Protein AF-A0A7C4JKF0-F1 (afdb_monomer)

InterPro domains:
  IPR006120 Resolvase, HTH domain [PF02796] (108-139)
  IPR009057 Homedomain-like superfamily [SSF46689] (107-141)

Structure (mmCIF, N/CA/C/O backbone):
data_AF-A0A7C4JKF0-F1
#
_entry.id   AF-A0A7C4JKF0-F1
#
loop_
_atom_site.group_PDB
_atom_site.id
_atom_site.type_symbol
_atom_site.label_atom_id
_atom_site.label_alt_id
_atom_site.label_comp_id
_atom_site.label_asym_id
_atom_site.label_entity_id
_atom_site.label_seq_id
_atom_site.pdbx_PDB_ins_code
_atom_site.Cartn_x
_atom_site.Cartn_y
_atom_site.Cartn_z
_atom_site.occupancy
_atom_site.B_iso_or_equiv
_atom_site.auth_seq_id
_atom_site.auth_comp_id
_atom_site.auth_asym_id
_atom_site.auth_atom_id
_atom_site.pdbx_PDB_model_num
ATOM 1 N N . MET A 1 1 ? -42.256 -11.149 13.444 1.00 56.50 1 MET A N 1
ATOM 2 C CA . MET A 1 1 ? -40.959 -10.494 13.744 1.00 56.50 1 MET A CA 1
ATOM 3 C C . MET A 1 1 ? -39.748 -11.372 13.414 1.00 56.50 1 MET A C 1
ATOM 5 O O . MET A 1 1 ? -38.751 -10.822 12.974 1.00 56.50 1 MET A O 1
ATOM 9 N N . SER A 1 2 ? -39.812 -12.704 13.550 1.00 64.62 2 SER A N 1
ATOM 10 C CA . SER A 1 2 ? -38.682 -13.615 13.268 1.00 64.62 2 SER A CA 1
ATOM 11 C C . SER A 1 2 ? -38.217 -13.649 11.803 1.00 64.62 2 SER A C 1
ATOM 13 O O . SER A 1 2 ? -37.029 -13.802 11.547 1.00 64.62 2 SER A O 1
ATOM 15 N N . SER A 1 3 ? -39.123 -13.461 10.843 1.00 61.03 3 SER A N 1
ATOM 16 C CA . SER A 1 3 ? -38.835 -13.537 9.404 1.00 61.03 3 SER A CA 1
ATOM 17 C C . SER A 1 3 ? -38.099 -12.320 8.829 1.00 61.03 3 SER A C 1
ATOM 19 O O . SER A 1 3 ? -37.393 -12.449 7.839 1.00 61.03 3 SER A O 1
ATOM 21 N N . VAL A 1 4 ? -38.219 -11.138 9.440 1.00 59.59 4 VAL A N 1
ATOM 22 C CA . VAL A 1 4 ? -37.500 -9.934 8.976 1.00 59.59 4 VAL A CA 1
ATOM 23 C C . VAL A 1 4 ? -36.039 -9.972 9.432 1.00 59.59 4 VAL A C 1
ATOM 25 O O . VAL A 1 4 ? -35.145 -9.634 8.664 1.00 59.59 4 VAL A O 1
ATOM 28 N N . LEU A 1 5 ? -35.793 -10.460 10.653 1.00 50.75 5 LEU A N 1
ATOM 29 C CA . LEU A 1 5 ? -34.453 -10.635 11.223 1.00 50.75 5 LEU A CA 1
ATOM 30 C C . LEU A 1 5 ? -33.626 -11.705 10.494 1.00 50.75 5 LEU A C 1
ATOM 32 O O . LEU A 1 5 ? -32.414 -11.559 10.363 1.00 50.75 5 LEU A O 1
ATOM 36 N N . SER A 1 6 ? -34.260 -12.768 9.993 1.00 48.34 6 SER A N 1
ATOM 37 C CA . SER A 1 6 ? -33.559 -13.791 9.209 1.00 48.34 6 SER A CA 1
ATOM 38 C C . SER A 1 6 ? -33.171 -13.288 7.816 1.00 48.34 6 SER A C 1
ATOM 40 O O . SER A 1 6 ? -32.068 -13.567 7.353 1.00 48.34 6 SER A O 1
ATOM 42 N N . ILE A 1 7 ? -34.029 -12.494 7.168 1.00 52.75 7 ILE A N 1
ATOM 43 C CA . ILE A 1 7 ? -33.744 -11.905 5.850 1.00 52.75 7 ILE A CA 1
ATOM 44 C C . ILE A 1 7 ? -32.604 -10.879 5.941 1.00 52.75 7 ILE A C 1
ATOM 46 O O . ILE A 1 7 ? -31.709 -10.883 5.095 1.00 52.75 7 ILE A O 1
ATOM 50 N N . THR A 1 8 ? -32.576 -10.039 6.981 1.00 43.12 8 THR A N 1
ATOM 51 C CA . THR A 1 8 ? -31.478 -9.078 7.175 1.00 43.12 8 THR A CA 1
ATOM 52 C C . THR A 1 8 ? -30.159 -9.758 7.535 1.00 43.12 8 THR A C 1
ATOM 54 O O . THR A 1 8 ? -29.118 -9.353 7.021 1.00 43.12 8 THR A O 1
ATOM 57 N N . ALA A 1 9 ? -30.181 -10.828 8.336 1.00 46.72 9 ALA A N 1
ATOM 58 C CA . ALA A 1 9 ? -28.980 -11.605 8.646 1.00 46.72 9 ALA A CA 1
ATOM 59 C C . ALA A 1 9 ? -28.355 -12.236 7.388 1.00 46.72 9 ALA A C 1
ATOM 61 O O . ALA A 1 9 ? -27.146 -12.141 7.185 1.00 46.72 9 ALA A O 1
ATOM 62 N N . ILE A 1 10 ? -29.179 -12.802 6.498 1.00 46.09 10 ILE A N 1
ATOM 63 C CA . ILE A 1 10 ? -28.716 -13.381 5.225 1.00 46.09 10 ILE A CA 1
ATOM 64 C C . ILE A 1 10 ? -28.144 -12.293 4.305 1.00 46.09 10 ILE A C 1
ATOM 66 O O . ILE A 1 10 ? -27.089 -12.487 3.700 1.00 46.09 10 ILE A O 1
ATOM 70 N N . ALA A 1 11 ? -28.791 -11.127 4.231 1.00 36.66 11 ALA A N 1
ATOM 71 C CA . ALA A 1 11 ? -28.305 -10.008 3.428 1.00 36.66 11 ALA A CA 1
ATOM 72 C C . ALA A 1 11 ? -26.931 -9.495 3.906 1.00 36.66 11 ALA A C 1
ATOM 74 O O . ALA A 1 11 ? -26.052 -9.230 3.083 1.00 36.66 11 ALA A O 1
ATOM 75 N N . ILE A 1 12 ? -26.709 -9.406 5.222 1.00 46.97 12 ILE A N 1
ATOM 76 C CA . ILE A 1 12 ? -25.420 -9.003 5.813 1.00 46.97 12 ILE A CA 1
ATOM 77 C C . ILE A 1 12 ? -24.335 -10.060 5.545 1.00 46.97 12 ILE A C 1
ATOM 79 O O . ILE A 1 12 ? -23.218 -9.705 5.167 1.00 46.97 12 ILE A O 1
ATOM 83 N N . SER A 1 13 ? -24.661 -11.353 5.653 1.00 46.88 13 SER A N 1
ATOM 84 C CA . SER A 1 13 ? -23.715 -12.448 5.386 1.00 46.88 13 SER A CA 1
ATOM 85 C C . SER A 1 13 ? -23.233 -12.525 3.935 1.00 46.88 13 SER A C 1
ATOM 87 O O . SER A 1 13 ? -22.135 -13.020 3.706 1.00 46.88 13 SER A O 1
ATOM 89 N N . ILE A 1 14 ? -24.009 -12.038 2.961 1.00 51.50 14 ILE A N 1
ATOM 90 C CA . ILE A 1 14 ? -23.622 -12.045 1.537 1.00 51.50 14 ILE A CA 1
ATOM 91 C C . ILE A 1 14 ? -22.951 -10.725 1.132 1.00 51.50 14 ILE A C 1
ATOM 93 O O . ILE A 1 14 ? -21.977 -10.725 0.379 1.00 51.50 14 ILE A O 1
ATOM 97 N N . SER A 1 15 ? -23.439 -9.590 1.638 1.00 49.06 15 SER A N 1
ATOM 98 C CA . SER A 1 15 ? -22.913 -8.266 1.278 1.00 49.06 15 SER A CA 1
ATOM 99 C C . SER A 1 15 ? -21.548 -7.971 1.901 1.00 49.06 15 SER A C 1
ATOM 101 O O . SER A 1 15 ? -20.697 -7.383 1.233 1.00 49.06 15 SER A O 1
ATOM 103 N N . ALA A 1 16 ? -21.299 -8.415 3.137 1.00 56.03 16 ALA A N 1
ATOM 104 C CA . ALA A 1 16 ? -20.041 -8.138 3.824 1.00 56.03 16 ALA A CA 1
ATOM 105 C C . ALA A 1 16 ? -18.818 -8.795 3.148 1.00 56.03 16 ALA A C 1
ATOM 107 O O . ALA A 1 16 ? -17.845 -8.079 2.924 1.00 56.03 16 ALA A O 1
ATOM 108 N N . PRO A 1 17 ? -18.836 -10.081 2.736 1.00 56.72 17 PRO A N 1
ATOM 109 C CA . PRO A 1 17 ? -17.707 -10.697 2.032 1.00 56.72 17 PRO A CA 1
ATOM 110 C C . PRO A 1 17 ? -17.434 -10.072 0.664 1.00 56.72 17 PRO A C 1
ATOM 112 O O . PRO A 1 17 ? -16.277 -9.914 0.284 1.00 56.72 17 PRO A O 1
ATOM 115 N N . VAL A 1 18 ? -18.484 -9.679 -0.064 1.00 57.16 18 VAL A N 1
ATOM 116 C CA . VAL A 1 18 ? -18.349 -9.024 -1.374 1.00 57.16 18 VAL A CA 1
ATOM 117 C C . VAL A 1 18 ? -17.750 -7.626 -1.214 1.00 57.16 18 VAL A C 1
ATOM 119 O O . VAL A 1 18 ? -16.822 -7.275 -1.939 1.00 57.16 18 VAL A O 1
ATOM 122 N N . ALA A 1 19 ? -18.202 -6.852 -0.224 1.00 55.09 19 ALA A N 1
ATOM 123 C CA . ALA A 1 19 ? -17.610 -5.559 0.107 1.00 55.09 19 ALA A CA 1
ATOM 124 C C . ALA A 1 19 ? -16.153 -5.700 0.580 1.00 55.09 19 ALA A C 1
ATOM 126 O O . ALA A 1 19 ? -15.299 -4.926 0.149 1.00 55.09 19 ALA A O 1
ATOM 127 N N . LEU A 1 20 ? -15.845 -6.720 1.394 1.00 53.19 20 LEU A N 1
ATOM 128 C CA . LEU A 1 20 ? -14.478 -7.022 1.828 1.00 53.19 20 LEU A CA 1
ATOM 129 C C . LEU A 1 20 ? -13.581 -7.393 0.642 1.00 53.19 20 LEU A C 1
ATOM 131 O O . LEU A 1 20 ? -12.447 -6.936 0.571 1.00 53.19 20 LEU A O 1
ATOM 135 N N . TYR A 1 21 ? -14.091 -8.186 -0.303 1.00 67.56 21 TYR A N 1
ATOM 136 C CA . TYR A 1 21 ? -13.372 -8.589 -1.510 1.00 67.56 21 TYR A CA 1
ATOM 137 C C . TYR A 1 21 ? -13.098 -7.398 -2.435 1.00 67.56 21 TYR A C 1
ATOM 139 O O . TYR A 1 21 ? -11.985 -7.257 -2.937 1.00 67.56 21 TYR A O 1
ATOM 147 N N . ILE A 1 22 ? -14.076 -6.507 -2.618 1.00 60.59 22 ILE A N 1
ATOM 148 C CA . ILE A 1 22 ? -13.911 -5.274 -3.398 1.00 60.59 22 ILE A CA 1
ATOM 149 C C . ILE A 1 22 ? -12.919 -4.328 -2.704 1.00 60.59 22 ILE A C 1
ATOM 151 O O . ILE A 1 22 ? -12.030 -3.802 -3.370 1.00 60.59 22 ILE A O 1
ATOM 155 N N . MET A 1 23 ? -13.004 -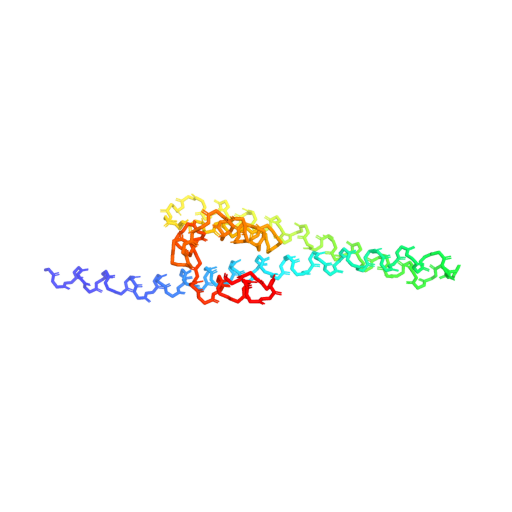4.155 -1.378 1.00 58.06 23 MET A N 1
ATOM 156 C CA . MET A 1 23 ? -12.025 -3.375 -0.605 1.00 58.06 23 MET A CA 1
ATOM 157 C C . MET A 1 23 ? -10.615 -3.954 -0.713 1.00 58.06 23 MET A C 1
ATOM 159 O O . MET A 1 23 ? -9.668 -3.212 -0.960 1.00 58.06 23 MET A O 1
ATOM 163 N N . TYR A 1 24 ? -10.478 -5.271 -0.565 1.00 62.88 24 TYR A N 1
ATOM 164 C CA . TYR A 1 24 ? -9.206 -5.977 -0.682 1.00 62.88 24 TYR A CA 1
ATOM 165 C C . TYR A 1 24 ? -8.604 -5.795 -2.080 1.00 62.88 24 TYR A C 1
ATOM 167 O O . TYR A 1 24 ? -7.451 -5.390 -2.212 1.00 62.88 24 TYR A O 1
ATOM 175 N N . LYS A 1 25 ? -9.415 -5.993 -3.128 1.00 60.00 25 LYS A N 1
ATOM 176 C CA . LYS A 1 25 ? -9.013 -5.779 -4.522 1.00 60.00 25 LYS A CA 1
ATOM 177 C C . LYS A 1 25 ? -8.610 -4.336 -4.790 1.00 60.00 25 LYS A C 1
ATOM 179 O O . LYS A 1 25 ? -7.596 -4.143 -5.447 1.00 60.00 25 LYS A O 1
ATOM 184 N N . ARG A 1 26 ? -9.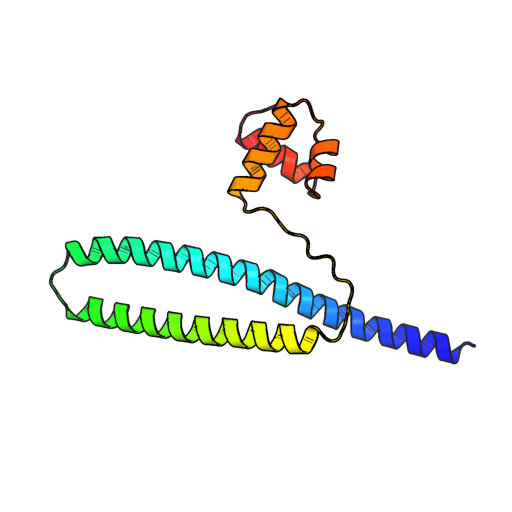354 -3.347 -4.283 1.00 55.41 26 ARG A N 1
ATOM 185 C CA . ARG A 1 26 ? -9.049 -1.915 -4.452 1.00 55.41 26 ARG A CA 1
ATOM 186 C C . ARG A 1 26 ? -7.750 -1.530 -3.731 1.00 55.41 26 ARG A C 1
ATOM 188 O O . ARG A 1 26 ? -6.928 -0.829 -4.308 1.00 55.41 26 ARG A O 1
ATOM 195 N N . PHE A 1 27 ? -7.525 -2.051 -2.522 1.00 56.94 27 PHE A N 1
ATOM 196 C CA . PHE A 1 27 ? -6.309 -1.810 -1.736 1.00 56.94 27 PHE A CA 1
ATOM 197 C C . PHE A 1 27 ? -5.055 -2.440 -2.360 1.00 56.94 27 PHE A C 1
ATOM 199 O O . PHE A 1 27 ? -4.012 -1.789 -2.454 1.00 56.94 27 PHE A O 1
ATOM 206 N N . GLU A 1 28 ? -5.145 -3.692 -2.819 1.00 62.94 28 GLU A N 1
ATOM 207 C CA . GLU A 1 28 ? -4.048 -4.322 -3.559 1.00 62.94 28 GLU A CA 1
ATOM 208 C C . GLU A 1 28 ? -3.795 -3.614 -4.888 1.00 62.94 28 GLU A C 1
ATOM 210 O O . GLU A 1 28 ? -2.636 -3.418 -5.243 1.00 62.94 28 GLU A O 1
ATOM 215 N N . TYR A 1 29 ? -4.843 -3.161 -5.586 1.00 61.97 29 TYR A N 1
ATOM 216 C CA . TYR A 1 29 ? -4.686 -2.444 -6.852 1.00 61.97 29 TYR A CA 1
ATOM 217 C C . TYR A 1 29 ? -3.865 -1.167 -6.700 1.00 61.97 29 TYR A C 1
ATOM 219 O O . TYR A 1 29 ? -2.925 -0.971 -7.461 1.00 61.97 29 TYR A O 1
ATOM 227 N N . SER A 1 30 ? -4.156 -0.325 -5.704 1.00 59.81 30 SER A N 1
ATOM 228 C CA . SER A 1 30 ? -3.385 0.905 -5.476 1.00 59.81 30 SER A CA 1
ATOM 229 C C . SER A 1 30 ? -1.924 0.617 -5.117 1.00 59.81 30 SER A C 1
ATOM 231 O O . SER A 1 30 ? -1.022 1.301 -5.597 1.00 59.81 30 SER A O 1
ATOM 233 N N . ARG A 1 31 ? -1.662 -0.428 -4.320 1.00 63.47 31 ARG A N 1
ATOM 234 C CA . ARG A 1 31 ? -0.290 -0.867 -4.009 1.00 63.47 31 ARG A CA 1
ATOM 235 C C . ARG A 1 31 ? 0.455 -1.362 -5.242 1.00 63.47 31 ARG A C 1
ATOM 237 O O . ARG A 1 31 ? 1.601 -0.974 -5.448 1.00 63.47 31 ARG A O 1
ATOM 244 N N . ILE A 1 32 ? -0.193 -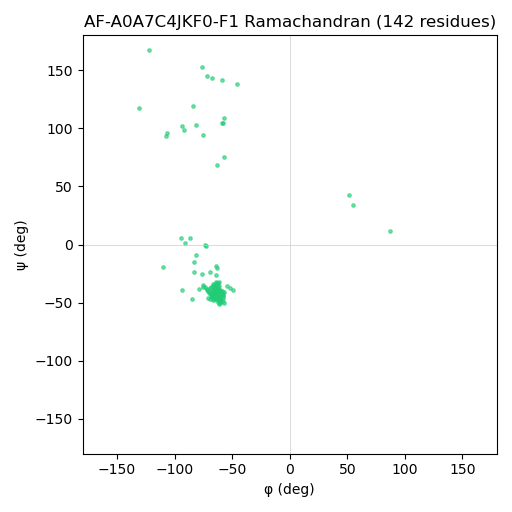2.198 -6.048 1.00 63.00 32 ILE A N 1
ATOM 245 C CA . ILE A 1 32 ? 0.377 -2.743 -7.280 1.00 63.00 32 ILE A CA 1
ATOM 246 C C . ILE A 1 32 ? 0.633 -1.609 -8.273 1.00 63.00 32 ILE A C 1
ATOM 248 O O . ILE A 1 32 ? 1.719 -1.549 -8.829 1.00 63.00 32 ILE A O 1
ATOM 252 N N . LEU A 1 33 ? -0.301 -0.670 -8.444 1.00 60.84 33 LEU A N 1
ATOM 253 C CA . LEU A 1 33 ? -0.130 0.479 -9.337 1.00 60.84 33 LEU A CA 1
ATOM 254 C C . LEU A 1 33 ? 1.034 1.376 -8.908 1.00 60.84 33 LEU A C 1
ATOM 256 O O . LEU A 1 33 ? 1.857 1.725 -9.746 1.00 60.84 33 LEU A O 1
ATOM 260 N N . ASN A 1 34 ? 1.160 1.695 -7.617 1.00 69.44 34 ASN A N 1
ATOM 261 C CA . ASN A 1 34 ? 2.281 2.500 -7.123 1.00 69.44 34 ASN A CA 1
ATOM 262 C C . ASN A 1 34 ? 3.626 1.777 -7.260 1.00 69.44 34 ASN A C 1
ATOM 264 O O . ASN A 1 34 ? 4.626 2.402 -7.609 1.00 69.44 34 ASN A O 1
ATOM 268 N N . TYR A 1 35 ? 3.658 0.465 -7.011 1.00 68.44 35 TYR A N 1
ATOM 269 C CA . TYR A 1 35 ? 4.853 -0.349 -7.229 1.00 68.44 35 TYR A CA 1
ATOM 270 C C . TYR A 1 35 ? 5.239 -0.390 -8.713 1.00 68.44 35 TYR A C 1
ATOM 272 O O . TYR A 1 35 ? 6.385 -0.115 -9.057 1.00 68.44 35 TYR A O 1
ATOM 280 N N . VAL A 1 36 ? 4.271 -0.656 -9.594 1.00 63.44 36 VAL A N 1
ATOM 281 C CA . VAL A 1 36 ? 4.470 -0.679 -11.048 1.00 63.44 36 VAL A CA 1
ATOM 282 C C . VAL A 1 36 ? 4.932 0.686 -11.553 1.00 63.44 36 VAL A C 1
ATOM 284 O O . VAL A 1 36 ? 5.870 0.739 -12.337 1.00 63.44 36 VAL A O 1
ATOM 287 N N . ARG A 1 37 ? 4.350 1.790 -11.072 1.00 69.81 37 ARG A N 1
ATOM 288 C CA . ARG A 1 37 ? 4.755 3.151 -11.454 1.00 69.81 37 ARG A CA 1
ATOM 289 C C . ARG A 1 37 ? 6.206 3.438 -11.058 1.00 69.81 37 ARG A C 1
ATOM 291 O O . ARG A 1 37 ? 6.985 3.840 -11.912 1.00 69.81 37 ARG A O 1
ATOM 298 N N . LYS A 1 38 ? 6.598 3.130 -9.813 1.00 73.81 38 LYS A N 1
ATOM 299 C CA . LYS A 1 38 ? 7.995 3.268 -9.355 1.00 73.81 38 LYS A CA 1
ATOM 300 C C . LYS A 1 38 ? 8.970 2.433 -10.187 1.00 73.81 38 LYS A C 1
ATOM 302 O O . LYS A 1 38 ? 10.070 2.895 -10.477 1.00 73.81 38 LYS A O 1
ATOM 307 N N . GLU A 1 39 ? 8.584 1.216 -10.561 1.00 69.00 39 GLU A N 1
ATOM 308 C CA . GLU A 1 39 ? 9.439 0.345 -11.370 1.00 69.00 39 GLU A CA 1
ATOM 309 C C . GLU A 1 39 ? 9.549 0.840 -12.821 1.00 69.00 39 GLU A C 1
ATOM 311 O O . GLU A 1 39 ? 10.638 0.841 -13.386 1.00 69.00 39 GLU A O 1
ATOM 316 N N . VAL A 1 40 ? 8.456 1.340 -13.408 1.00 66.56 40 VAL A N 1
ATOM 317 C CA . VAL A 1 40 ? 8.467 1.983 -14.734 1.00 66.56 40 VAL A CA 1
ATOM 318 C C . VAL A 1 40 ? 9.361 3.224 -14.733 1.00 66.56 40 VAL A C 1
ATOM 320 O O . VAL A 1 40 ? 10.163 3.391 -15.651 1.00 66.56 40 VAL A O 1
ATOM 323 N N . ASP A 1 41 ? 9.283 4.061 -13.697 1.00 74.44 41 ASP A N 1
ATOM 324 C CA . ASP A 1 41 ? 10.134 5.248 -13.570 1.00 74.44 41 ASP A CA 1
ATOM 325 C C . ASP A 1 41 ? 11.615 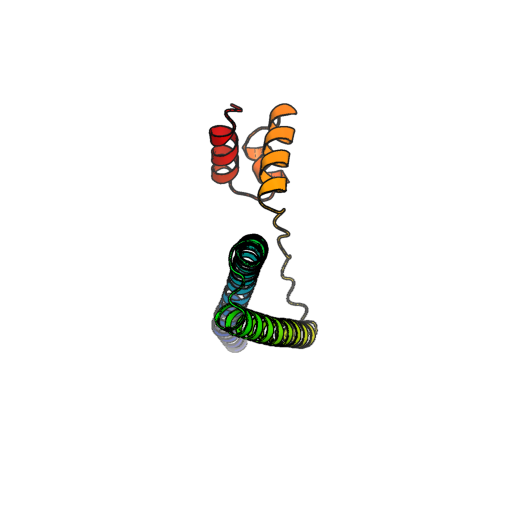4.875 -13.427 1.00 74.44 41 ASP A C 1
ATOM 327 O O . ASP A 1 41 ? 12.470 5.483 -14.073 1.00 74.44 41 ASP A O 1
ATOM 331 N N . ARG A 1 42 ? 11.933 3.827 -12.653 1.00 73.12 42 ARG A N 1
ATOM 332 C CA . ARG A 1 42 ? 13.302 3.299 -12.552 1.00 73.12 42 ARG A CA 1
ATOM 333 C C . ARG A 1 42 ? 13.813 2.817 -13.907 1.00 73.12 42 ARG A C 1
ATOM 335 O O . ARG A 1 42 ? 14.897 3.219 -14.325 1.00 73.12 42 ARG A O 1
ATOM 342 N N . LEU A 1 43 ? 13.021 2.006 -14.607 1.00 66.94 43 LEU A N 1
ATOM 343 C CA . LEU A 1 43 ? 13.379 1.499 -15.928 1.00 66.94 43 LEU A CA 1
ATOM 344 C C . LEU A 1 43 ? 13.589 2.646 -16.922 1.00 66.94 43 LEU A C 1
ATOM 346 O O . LEU A 1 43 ? 14.546 2.606 -17.684 1.00 66.94 43 LEU A O 1
ATOM 350 N N . ARG A 1 44 ? 12.767 3.703 -16.894 1.00 67.31 44 ARG A N 1
ATOM 351 C CA . ARG A 1 44 ? 12.965 4.893 -17.743 1.00 67.31 44 ARG A CA 1
ATOM 352 C C . ARG A 1 44 ? 14.330 5.549 -17.523 1.00 67.31 44 ARG A C 1
ATOM 354 O O . ARG A 1 44 ? 14.969 5.930 -18.502 1.00 67.31 44 ARG A O 1
ATOM 361 N N . VAL A 1 45 ? 14.783 5.665 -16.273 1.00 73.94 45 VAL A N 1
ATOM 362 C CA . VAL A 1 45 ? 16.110 6.220 -15.948 1.00 73.94 45 VAL A CA 1
ATOM 363 C C . VAL A 1 45 ? 17.222 5.299 -16.455 1.00 73.94 45 VAL A C 1
ATOM 365 O O . VAL A 1 45 ? 18.133 5.763 -17.139 1.00 73.94 45 VAL A O 1
ATOM 368 N N . GLU A 1 46 ? 17.114 3.992 -16.210 1.00 67.50 46 GLU A N 1
ATOM 369 C CA . GLU A 1 46 ? 18.093 3.007 -16.690 1.00 67.50 46 GLU A CA 1
ATOM 370 C C . GLU A 1 46 ? 18.172 2.966 -18.224 1.00 67.50 46 GLU A C 1
ATOM 372 O O . GLU A 1 46 ? 19.265 2.918 -18.791 1.00 67.50 46 GLU A O 1
ATOM 377 N N . PHE A 1 47 ? 17.031 3.058 -18.914 1.00 60.06 47 PHE A N 1
ATOM 378 C CA . PHE A 1 47 ? 16.966 3.111 -20.375 1.00 60.06 47 PHE A CA 1
ATOM 379 C C . PHE A 1 47 ? 17.539 4.407 -20.951 1.00 60.06 47 PHE A C 1
ATOM 381 O O . PHE A 1 47 ? 18.187 4.365 -21.999 1.00 60.06 47 PHE A O 1
ATOM 388 N N . ALA A 1 48 ? 17.349 5.546 -20.280 1.00 66.12 48 ALA A N 1
ATOM 389 C CA . ALA A 1 48 ? 17.936 6.818 -20.700 1.00 66.12 48 ALA A CA 1
ATOM 390 C C . ALA A 1 48 ? 19.474 6.792 -20.638 1.00 66.12 48 ALA A C 1
ATOM 392 O O . ALA A 1 48 ? 20.138 7.337 -21.525 1.00 66.12 48 ALA A O 1
ATOM 393 N N . ASP A 1 49 ? 20.041 6.116 -19.636 1.00 64.25 49 ASP A N 1
ATOM 394 C CA . ASP A 1 49 ? 21.488 5.911 -19.521 1.00 64.25 49 ASP A CA 1
ATOM 395 C C . ASP A 1 49 ? 22.009 4.850 -20.504 1.00 64.25 49 ASP A C 1
ATOM 397 O O . ASP A 1 49 ? 23.092 5.012 -21.075 1.00 64.25 49 ASP A O 1
ATOM 401 N N . PHE A 1 50 ? 21.225 3.803 -20.782 1.00 56.56 50 PHE A N 1
ATOM 402 C CA . PHE A 1 50 ? 21.564 2.786 -21.784 1.00 56.56 50 PHE A CA 1
ATOM 403 C C . PHE A 1 50 ? 21.599 3.346 -23.212 1.00 56.56 50 PHE A C 1
ATOM 405 O O . PHE A 1 50 ? 22.519 3.031 -23.970 1.00 56.56 50 PHE A O 1
ATOM 412 N N . GLY A 1 51 ? 20.653 4.224 -23.566 1.00 55.66 51 GLY A N 1
ATOM 413 C CA . GLY A 1 51 ? 20.576 4.862 -24.885 1.00 55.66 51 GLY A CA 1
ATOM 414 C C . GLY A 1 51 ? 21.763 5.775 -25.218 1.00 55.66 51 GLY A C 1
ATOM 415 O O . GLY A 1 51 ? 22.009 6.049 -26.386 1.00 55.66 51 GLY A O 1
ATOM 416 N N . LYS A 1 52 ? 22.544 6.211 -24.219 1.00 60.88 52 LYS A N 1
ATOM 417 C CA . LYS A 1 52 ? 23.801 6.950 -24.441 1.00 60.88 52 LYS A CA 1
ATOM 418 C C . LYS A 1 52 ? 25.003 6.047 -24.730 1.00 60.88 52 LYS A C 1
ATOM 420 O O . LYS A 1 52 ? 26.044 6.555 -25.139 1.00 60.88 52 LYS A O 1
ATOM 425 N N . LYS A 1 53 ? 24.902 4.742 -24.457 1.00 55.19 53 LYS A N 1
ATOM 426 C CA . LYS A 1 53 ? 26.047 3.817 -24.423 1.00 55.19 53 LYS A CA 1
ATOM 427 C C . LYS A 1 53 ? 26.072 2.815 -25.583 1.00 55.19 53 LYS A C 1
ATOM 429 O O . LYS A 1 53 ? 27.137 2.273 -25.864 1.00 55.19 53 LYS A O 1
ATOM 434 N N . TYR A 1 54 ? 24.943 2.585 -26.251 1.00 53.06 54 TYR A N 1
ATOM 435 C CA . TYR A 1 54 ? 24.821 1.641 -27.365 1.00 53.06 54 TYR A CA 1
ATOM 436 C C . TYR A 1 54 ? 24.116 2.293 -28.560 1.00 53.06 54 TYR A C 1
ATOM 438 O O . TYR A 1 54 ? 22.954 2.675 -28.468 1.00 53.06 54 TYR A O 1
ATOM 446 N N . ASP A 1 55 ? 24.840 2.391 -29.676 1.00 55.03 55 ASP A N 1
ATOM 447 C CA . ASP A 1 55 ? 24.408 2.998 -30.948 1.00 55.03 55 ASP A CA 1
ATOM 448 C C . ASP A 1 55 ? 23.669 1.995 -31.864 1.00 55.03 55 ASP A C 1
ATOM 450 O O . ASP A 1 55 ? 23.353 2.287 -33.015 1.00 55.03 55 ASP A O 1
ATOM 454 N N . ASP A 1 56 ? 23.409 0.775 -31.379 1.00 56.94 56 ASP A N 1
ATOM 455 C CA . ASP A 1 56 ? 22.769 -0.272 -32.176 1.00 56.94 56 ASP A CA 1
ATOM 456 C C . ASP A 1 56 ? 21.242 -0.235 -31.989 1.00 56.94 56 ASP A C 1
ATOM 458 O O . ASP A 1 56 ? 20.673 -0.678 -30.987 1.00 56.94 56 ASP A O 1
ATOM 462 N N . HIS A 1 57 ? 20.573 0.398 -32.952 1.00 58.59 57 HIS A N 1
ATOM 463 C CA . HIS A 1 57 ? 19.206 0.916 -32.841 1.00 58.59 57 HIS A CA 1
ATOM 464 C C . HIS A 1 57 ? 18.078 -0.134 -32.860 1.00 58.59 57 HIS A C 1
ATOM 466 O O . HIS A 1 57 ? 16.902 0.230 -32.758 1.00 58.59 57 HIS A O 1
ATOM 472 N N . THR A 1 58 ? 18.386 -1.426 -32.982 1.00 63.75 58 THR A N 1
ATOM 473 C CA . THR A 1 58 ? 17.355 -2.446 -33.246 1.00 63.75 58 THR A CA 1
ATOM 474 C C . THR A 1 58 ? 16.677 -2.948 -31.964 1.00 63.75 58 THR A C 1
ATOM 476 O O . THR A 1 58 ? 15.449 -2.948 -31.876 1.00 63.75 58 THR A O 1
ATOM 479 N N . GLU A 1 59 ? 17.445 -3.288 -30.924 1.00 61.88 59 GLU A N 1
ATOM 480 C CA . GLU A 1 59 ? 16.895 -3.817 -29.660 1.00 61.88 59 GLU A CA 1
ATOM 481 C C . GLU A 1 59 ? 16.241 -2.724 -28.796 1.00 61.88 59 GLU A C 1
ATOM 483 O O . GLU A 1 59 ? 15.182 -2.931 -28.196 1.00 61.88 59 GLU A O 1
ATOM 488 N N . LEU A 1 60 ? 16.818 -1.518 -28.801 1.00 63.75 60 LEU A N 1
ATOM 489 C CA . LEU A 1 60 ? 16.258 -0.335 -28.135 1.00 63.75 60 LEU A CA 1
ATOM 490 C C . LEU A 1 60 ? 14.899 0.065 -28.731 1.00 63.75 60 LEU A C 1
ATOM 492 O O . LEU A 1 60 ? 13.982 0.437 -27.996 1.00 63.75 60 LEU A O 1
ATOM 496 N N . GLY A 1 61 ? 14.735 -0.076 -30.050 1.00 69.56 61 GLY A N 1
ATOM 497 C CA . GLY A 1 61 ? 13.467 0.175 -30.732 1.00 69.56 61 GLY A CA 1
ATOM 498 C C . GLY A 1 61 ? 12.365 -0.812 -30.334 1.00 69.56 61 GLY A C 1
ATOM 499 O O . GLY A 1 61 ? 11.208 -0.420 -30.17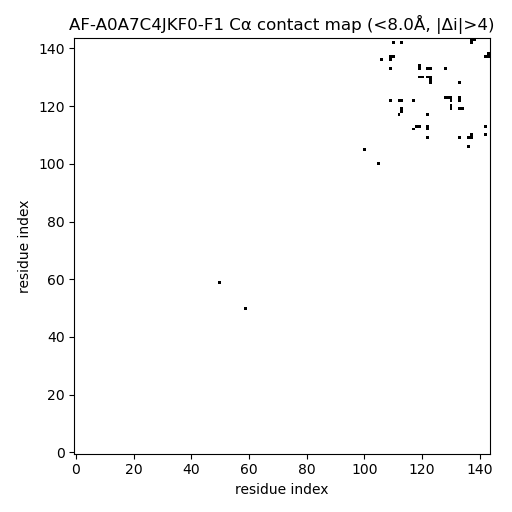4 1.00 69.56 61 GLY A O 1
ATOM 500 N N . GLU A 1 62 ? 12.700 -2.087 -30.127 1.00 73.69 62 GLU A N 1
ATOM 501 C CA . GLU A 1 62 ? 11.736 -3.087 -29.656 1.00 73.69 62 GLU A CA 1
ATOM 502 C C . GLU A 1 62 ? 11.331 -2.878 -28.195 1.00 73.69 62 GLU A C 1
ATOM 504 O O . GLU A 1 62 ? 10.151 -3.012 -27.857 1.00 73.69 62 GLU A O 1
ATOM 509 N N . LEU A 1 63 ? 12.279 -2.516 -27.328 1.00 70.31 63 LEU A N 1
ATOM 510 C CA . LEU A 1 63 ? 11.995 -2.211 -25.924 1.00 70.31 63 LEU A CA 1
ATOM 511 C C . LEU A 1 63 ? 11.141 -0.950 -25.787 1.00 70.31 63 LEU A C 1
ATOM 513 O O . LEU A 1 63 ? 10.153 -0.968 -25.056 1.00 70.31 63 LEU A O 1
ATOM 517 N N . SER A 1 64 ? 11.433 0.093 -26.566 1.00 74.31 64 SER A N 1
ATOM 518 C CA . SER A 1 64 ? 10.608 1.303 -26.622 1.00 74.31 64 SER A CA 1
ATOM 519 C C . SER A 1 64 ? 9.160 0.995 -27.031 1.00 74.31 64 SER A C 1
ATOM 521 O O . SER A 1 64 ? 8.222 1.443 -26.372 1.00 74.31 64 SER A O 1
ATOM 523 N N . LYS A 1 65 ? 8.952 0.137 -28.042 1.00 76.62 65 LYS A N 1
ATOM 524 C CA . LYS A 1 65 ? 7.606 -0.317 -28.444 1.00 76.62 65 LYS A CA 1
ATOM 525 C C . LYS A 1 65 ? 6.890 -1.099 -27.340 1.00 76.62 65 LYS A C 1
ATOM 527 O O . LYS A 1 65 ? 5.689 -0.922 -27.150 1.00 76.62 65 LYS A O 1
ATOM 532 N N . LYS A 1 66 ? 7.604 -1.962 -26.607 1.00 76.81 66 LYS A N 1
ATOM 533 C CA . LYS A 1 66 ? 7.034 -2.706 -25.469 1.00 76.81 66 LYS A CA 1
ATOM 534 C C . LYS A 1 66 ? 6.624 -1.770 -24.332 1.00 76.81 66 LYS A C 1
ATOM 536 O O . LYS A 1 66 ? 5.556 -1.974 -23.763 1.00 76.81 66 LYS A O 1
ATOM 541 N N . ILE A 1 67 ? 7.430 -0.749 -24.035 1.00 72.19 67 ILE A N 1
ATOM 542 C CA . ILE A 1 67 ? 7.117 0.269 -23.022 1.00 72.19 67 ILE A CA 1
ATOM 543 C C . ILE A 1 67 ? 5.859 1.044 -23.424 1.00 72.19 67 ILE A C 1
ATOM 545 O O . ILE A 1 67 ? 4.915 1.094 -22.641 1.00 72.19 67 ILE A O 1
ATOM 549 N N . ALA A 1 68 ? 5.790 1.537 -24.663 1.00 74.75 68 ALA A N 1
ATOM 550 C CA . ALA A 1 68 ? 4.620 2.262 -25.162 1.00 74.75 68 ALA A CA 1
ATOM 551 C C . ALA A 1 68 ? 3.325 1.428 -25.072 1.00 74.75 68 ALA A C 1
ATOM 553 O O . ALA A 1 68 ? 2.286 1.922 -24.643 1.00 74.75 68 ALA A O 1
ATOM 554 N N . LEU A 1 69 ? 3.393 0.131 -25.398 1.00 79.88 69 LEU A N 1
ATOM 555 C CA . LEU A 1 69 ? 2.250 -0.782 -25.270 1.00 79.88 69 LEU A CA 1
ATOM 556 C C . LEU A 1 69 ? 1.816 -0.994 -23.807 1.00 79.88 69 LEU A C 1
ATOM 558 O O . LEU A 1 69 ? 0.634 -1.205 -23.528 1.00 79.88 69 LEU A O 1
ATOM 562 N N . ILE A 1 70 ? 2.762 -1.007 -22.865 1.00 73.25 70 ILE A N 1
ATOM 563 C CA . ILE A 1 70 ? 2.457 -1.118 -21.431 1.00 73.25 70 ILE A CA 1
ATOM 564 C C . ILE A 1 70 ? 1.776 0.162 -20.937 1.00 73.25 70 ILE A C 1
ATOM 566 O O . ILE A 1 70 ? 0.793 0.069 -20.203 1.00 73.25 70 ILE A O 1
ATOM 570 N N . GLU A 1 71 ? 2.254 1.328 -21.367 1.00 75.44 71 GLU A N 1
ATOM 571 C CA . GLU A 1 71 ? 1.669 2.629 -21.027 1.00 75.44 71 GLU A CA 1
ATOM 572 C C . GLU A 1 71 ? 0.220 2.742 -21.522 1.00 75.44 71 GLU A C 1
ATOM 574 O O . GLU A 1 71 ? -0.668 3.069 -20.736 1.00 75.44 71 GLU A O 1
ATOM 579 N N . GLU A 1 72 ? -0.053 2.339 -22.765 1.00 83.88 72 GLU A N 1
ATOM 580 C CA . GLU A 1 72 ? -1.413 2.298 -23.322 1.00 83.88 72 GLU A CA 1
ATOM 581 C C . GLU A 1 72 ? -2.347 1.389 -22.498 1.00 83.88 72 GLU A C 1
ATOM 583 O O . GLU A 1 72 ? -3.495 1.727 -22.193 1.00 83.88 72 GLU A O 1
ATOM 588 N N . LYS A 1 73 ? -1.852 0.216 -22.085 1.00 83.00 73 LYS A N 1
ATOM 589 C CA . LYS A 1 73 ? -2.626 -0.710 -21.246 1.00 83.00 73 LYS A CA 1
ATOM 590 C C . LYS A 1 73 ? -2.894 -0.148 -19.853 1.00 83.00 73 LYS A C 1
ATOM 592 O O . LYS A 1 73 ? -3.965 -0.419 -19.308 1.00 83.00 73 LYS A O 1
ATOM 597 N N . LEU A 1 74 ? -1.950 0.593 -19.275 1.00 71.69 74 LEU A N 1
ATOM 598 C CA . LEU A 1 74 ? -2.128 1.253 -17.982 1.00 71.69 74 LEU A CA 1
ATOM 599 C C . LEU A 1 74 ? -3.211 2.328 -18.060 1.00 71.69 74 LEU A C 1
ATOM 601 O O . LEU A 1 74 ? -4.116 2.320 -17.229 1.00 71.69 74 LEU A O 1
ATOM 605 N N . GLU A 1 75 ? -3.190 3.165 -19.094 1.00 80.50 75 GLU A N 1
ATOM 606 C CA . GLU A 1 75 ? -4.206 4.201 -19.307 1.00 80.50 75 GLU A CA 1
ATOM 607 C C . GLU A 1 75 ? -5.616 3.596 -19.444 1.00 80.50 75 GLU A C 1
ATOM 609 O O . GLU A 1 75 ? -6.583 4.063 -18.834 1.00 80.50 75 GLU A O 1
ATOM 614 N N . LEU A 1 76 ? -5.743 2.474 -20.164 1.00 83.00 76 LEU A N 1
ATOM 615 C CA . LEU A 1 76 ? -7.011 1.748 -20.279 1.00 83.00 76 LEU A CA 1
ATOM 616 C C . LEU A 1 76 ? -7.504 1.204 -18.927 1.00 83.00 76 LEU A C 1
ATOM 618 O O . LEU A 1 76 ? -8.711 1.167 -18.671 1.00 83.00 76 LEU A O 1
ATOM 622 N N . ILE A 1 77 ? -6.589 0.742 -18.073 1.00 72.19 77 ILE A N 1
ATOM 623 C CA . ILE A 1 77 ? -6.914 0.253 -16.730 1.00 72.19 77 ILE A CA 1
ATOM 624 C C . ILE A 1 77 ? -7.365 1.412 -15.840 1.00 72.19 77 ILE A C 1
ATOM 626 O O . ILE A 1 77 ? -8.401 1.282 -15.191 1.00 72.19 77 ILE A O 1
ATOM 630 N N . GLU A 1 78 ? -6.647 2.537 -15.838 1.00 74.38 78 GLU A N 1
ATOM 631 C CA . GLU A 1 78 ? -7.006 3.731 -15.062 1.00 74.38 78 GLU A CA 1
ATOM 632 C C . GLU A 1 78 ? -8.404 4.233 -15.442 1.00 74.38 78 GLU A C 1
ATOM 634 O O . GLU A 1 78 ? -9.243 4.458 -14.567 1.00 74.38 78 GLU A O 1
ATOM 639 N N . LYS A 1 79 ? -8.712 4.281 -16.743 1.00 79.50 79 LYS A N 1
ATOM 640 C CA . LYS A 1 79 ? -10.049 4.637 -17.228 1.00 79.50 79 LYS A CA 1
ATOM 641 C C . LYS A 1 79 ? -11.131 3.677 -16.728 1.00 79.50 79 LYS A C 1
ATOM 643 O O . LYS A 1 79 ? -12.167 4.117 -16.243 1.00 79.50 79 LYS A O 1
ATOM 648 N N . LYS A 1 80 ? -10.886 2.363 -16.784 1.00 79.19 80 LYS A N 1
ATOM 649 C CA . LYS A 1 80 ? -11.838 1.361 -16.272 1.00 79.19 80 LYS A CA 1
ATOM 650 C C . LYS A 1 80 ? -12.037 1.461 -14.764 1.00 79.19 80 LYS A C 1
ATOM 652 O O . LYS A 1 80 ? -13.141 1.218 -14.290 1.00 79.19 80 LYS A O 1
ATOM 657 N N . VAL A 1 81 ? -10.987 1.778 -14.009 1.00 73.94 81 VAL A N 1
ATOM 658 C CA . VAL A 1 81 ? -11.095 2.005 -12.563 1.00 73.94 81 VAL A CA 1
ATOM 659 C C . VAL A 1 81 ? -11.970 3.223 -12.296 1.00 73.94 81 VAL A C 1
ATOM 661 O O . VAL A 1 81 ? -12.886 3.117 -11.489 1.00 73.94 81 VAL A O 1
ATOM 664 N N . LEU A 1 82 ? -11.763 4.324 -13.019 1.00 74.50 82 LEU A N 1
ATOM 665 C CA . LEU A 1 82 ? -12.591 5.522 -12.897 1.00 74.50 82 LEU A CA 1
ATOM 666 C C . LEU A 1 82 ? -14.059 5.245 -13.254 1.00 74.50 82 LEU A C 1
ATOM 668 O O . LEU A 1 82 ? -14.961 5.658 -12.531 1.00 74.50 82 LEU A O 1
ATOM 672 N N . ASP A 1 83 ? -14.312 4.498 -14.329 1.00 77.12 83 ASP A N 1
ATOM 673 C CA . ASP A 1 83 ? -15.665 4.083 -14.709 1.00 77.12 83 ASP A CA 1
ATOM 674 C C . ASP A 1 83 ? -16.320 3.249 -13.596 1.00 77.12 83 ASP A C 1
ATOM 676 O O . ASP A 1 83 ? -17.477 3.472 -13.242 1.00 77.12 83 ASP A O 1
ATOM 680 N N . LEU A 1 84 ? -15.574 2.318 -12.991 1.00 72.19 84 LEU A N 1
ATOM 681 C CA . LEU A 1 84 ? -16.048 1.533 -11.850 1.00 72.19 84 LEU A CA 1
ATOM 682 C C . LEU A 1 84 ? -16.305 2.404 -10.617 1.00 72.19 84 LEU A C 1
ATOM 684 O O . LEU A 1 84 ? -17.286 2.172 -9.918 1.00 72.19 84 LEU A O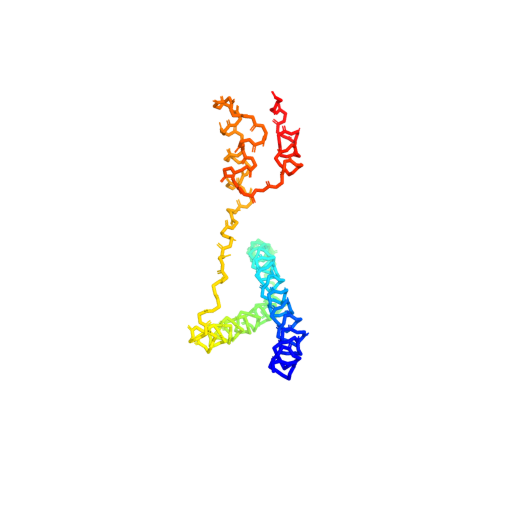 1
ATOM 688 N N . GLU A 1 85 ? -15.459 3.396 -10.346 1.00 70.00 85 GLU A N 1
ATOM 689 C CA . GLU A 1 85 ? -15.656 4.350 -9.254 1.00 70.00 85 GLU A CA 1
ATOM 690 C C . GLU A 1 85 ? -16.903 5.203 -9.466 1.00 70.00 85 GLU A C 1
ATOM 692 O O . GLU A 1 85 ? -17.680 5.356 -8.531 1.00 70.00 85 GLU A O 1
ATOM 697 N N . ASN A 1 86 ? -17.155 5.668 -10.690 1.00 72.69 86 ASN A N 1
ATOM 698 C CA . ASN A 1 86 ? -18.371 6.401 -11.037 1.00 72.69 86 ASN A CA 1
ATOM 699 C C . ASN A 1 86 ? -19.623 5.523 -10.896 1.00 72.69 86 ASN A C 1
ATOM 701 O O . ASN A 1 86 ? -20.621 5.965 -10.337 1.00 72.69 86 ASN A O 1
ATOM 705 N N . ILE A 1 87 ? -19.561 4.257 -11.328 1.00 75.25 87 ILE A N 1
ATOM 706 C CA . ILE A 1 87 ? -20.654 3.284 -11.137 1.00 75.25 87 ILE A CA 1
ATOM 707 C C . ILE A 1 87 ? -20.898 3.010 -9.642 1.00 75.25 87 ILE A C 1
ATOM 709 O O . ILE A 1 87 ? -22.029 2.754 -9.225 1.00 75.25 87 ILE A O 1
ATOM 713 N N . LEU A 1 88 ? -19.844 3.037 -8.825 1.00 64.44 88 LEU A N 1
ATOM 714 C CA . LEU A 1 88 ? -19.924 2.819 -7.380 1.00 64.44 88 LEU A CA 1
ATOM 715 C C . LEU A 1 88 ? -20.311 4.088 -6.600 1.00 64.44 88 LEU A C 1
ATOM 717 O O . LEU A 1 88 ? -20.856 3.955 -5.507 1.00 64.44 88 LEU A O 1
ATOM 721 N N . GLY A 1 89 ? -20.073 5.282 -7.152 1.00 56.84 89 GLY A N 1
ATOM 722 C CA . GLY A 1 89 ? -20.301 6.588 -6.524 1.00 56.84 89 GLY A CA 1
ATOM 723 C C . GLY A 1 89 ? -21.760 6.900 -6.180 1.00 56.84 89 GLY A C 1
ATOM 724 O O . GLY A 1 89 ? -22.004 7.687 -5.273 1.00 56.84 89 GLY A O 1
ATOM 725 N N . ASP A 1 90 ? -22.726 6.222 -6.807 1.00 50.84 90 ASP A N 1
ATOM 726 C CA . ASP A 1 90 ? -24.155 6.348 -6.468 1.00 50.84 90 ASP A CA 1
ATOM 727 C C . ASP A 1 90 ? -24.577 5.508 -5.249 1.00 50.84 90 ASP A C 1
ATOM 729 O O . ASP A 1 90 ? -25.693 5.636 -4.738 1.00 50.84 90 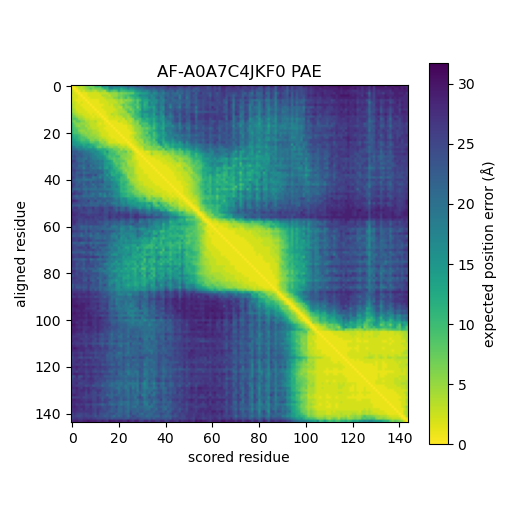ASP A O 1
ATOM 733 N N . LYS A 1 91 ? -23.698 4.636 -4.744 1.00 52.38 91 LYS A N 1
ATOM 734 C CA . LYS A 1 91 ? -23.910 3.928 -3.481 1.00 52.38 91 LYS A CA 1
ATOM 735 C C . LYS A 1 91 ? -22.969 4.522 -2.456 1.00 52.38 91 LYS A C 1
ATOM 737 O O . LYS A 1 91 ? -21.833 4.078 -2.324 1.00 52.38 91 LYS A O 1
ATOM 742 N N . ASP A 1 92 ? -23.486 5.500 -1.722 1.00 45.59 92 ASP A N 1
ATOM 743 C CA . ASP A 1 92 ? -22.863 6.131 -0.560 1.00 45.59 92 ASP A CA 1
ATOM 744 C C . ASP A 1 92 ? -22.681 5.096 0.572 1.00 45.59 92 ASP A C 1
ATOM 746 O O . ASP A 1 92 ? -23.373 5.061 1.590 1.00 45.59 92 ASP A O 1
ATOM 750 N N . VAL A 1 93 ? -21.786 4.135 0.348 1.00 49.91 93 VAL A N 1
ATOM 751 C CA . VAL A 1 93 ? -21.258 3.258 1.380 1.00 49.91 93 VAL A CA 1
ATOM 752 C C . VAL A 1 93 ? -20.177 4.096 2.029 1.00 49.91 93 VAL A C 1
ATOM 754 O O . VAL A 1 93 ? -19.113 4.268 1.443 1.00 49.91 93 VAL A O 1
ATOM 757 N N . GLY A 1 94 ? -20.473 4.654 3.205 1.00 39.62 94 GLY A N 1
ATOM 758 C CA . GLY A 1 94 ? -19.561 5.475 4.003 1.00 39.62 94 GLY A CA 1
ATOM 759 C C . GLY A 1 94 ? -18.263 4.744 4.358 1.00 39.62 94 GLY A C 1
ATOM 760 O O . GLY A 1 94 ? -18.061 4.298 5.486 1.00 39.62 94 GLY A O 1
ATOM 761 N N . VAL A 1 95 ? -17.366 4.620 3.387 1.00 46.34 95 VAL A N 1
ATOM 762 C CA . VAL A 1 95 ? -16.013 4.113 3.535 1.00 46.34 95 VAL A CA 1
ATOM 763 C C . VAL A 1 95 ? -15.145 5.336 3.760 1.00 46.34 95 VAL A C 1
ATOM 765 O O . VAL A 1 95 ? -14.831 6.068 2.829 1.00 46.34 95 VAL A O 1
ATOM 768 N N . LYS A 1 96 ? -14.770 5.578 5.020 1.00 45.25 96 LYS A N 1
ATOM 769 C CA . LYS A 1 96 ? -13.731 6.557 5.349 1.00 45.25 96 LYS A CA 1
ATOM 770 C C . LYS A 1 96 ? -12.453 6.148 4.621 1.00 45.25 96 LYS A C 1
ATOM 772 O O . LYS A 1 96 ? -11.794 5.193 5.032 1.00 45.25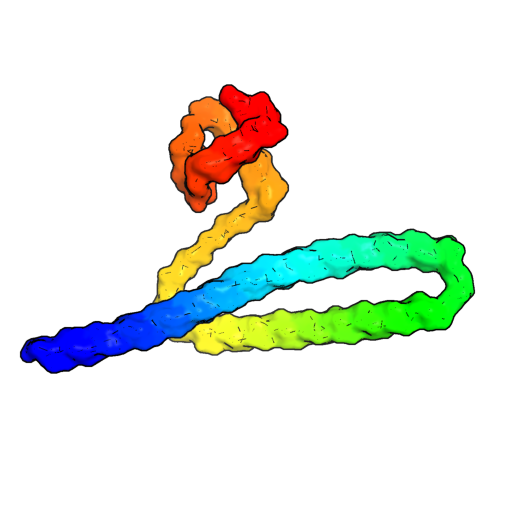 96 LYS A O 1
ATOM 777 N N . THR A 1 97 ? -12.113 6.858 3.554 1.00 42.44 97 THR A N 1
ATOM 778 C CA . THR A 1 97 ? -10.817 6.763 2.889 1.00 42.44 97 THR A CA 1
ATOM 779 C C . THR A 1 97 ? -9.748 7.077 3.936 1.00 42.44 97 THR A C 1
ATOM 781 O O . THR A 1 97 ? -9.665 8.195 4.441 1.00 42.44 97 THR A O 1
ATOM 784 N N . LEU A 1 98 ? -8.984 6.068 4.358 1.00 47.31 98 LEU A N 1
ATOM 785 C CA . LEU A 1 98 ? -7.779 6.292 5.149 1.00 47.31 98 LEU A CA 1
ATOM 786 C C . LEU A 1 98 ? -6.719 6.797 4.173 1.00 47.31 98 LEU A C 1
ATOM 788 O O . LEU A 1 98 ? -6.073 6.002 3.495 1.00 47.31 98 LEU A O 1
ATOM 792 N N . GLU A 1 99 ? -6.594 8.117 4.065 1.00 49.31 99 GLU A N 1
ATOM 793 C CA . GLU A 1 99 ? -5.443 8.753 3.429 1.00 49.31 99 GLU A CA 1
ATOM 794 C C . GLU A 1 99 ? -4.189 8.317 4.191 1.00 49.31 99 GLU A C 1
ATOM 796 O O . GLU A 1 99 ? -3.946 8.740 5.324 1.00 49.31 99 GLU A O 1
ATOM 801 N N . TYR A 1 100 ? -3.423 7.404 3.599 1.00 50.59 100 TYR A N 1
ATOM 802 C CA . TYR A 1 100 ? -2.093 7.089 4.090 1.00 50.59 100 TYR A CA 1
ATOM 803 C C . TYR A 1 100 ? -1.132 8.121 3.499 1.00 50.59 100 TYR A C 1
ATOM 805 O O . TYR A 1 100 ? -1.036 8.190 2.274 1.00 50.59 100 TYR A O 1
ATOM 813 N N . PRO A 1 101 ? -0.432 8.915 4.326 1.00 53.03 101 PRO A N 1
ATOM 814 C CA . PRO A 1 101 ? 0.632 9.775 3.828 1.00 53.03 101 PRO A CA 1
ATOM 815 C C . PRO A 1 101 ? 1.706 8.915 3.145 1.00 53.03 101 PRO A C 1
ATOM 817 O O . PRO A 1 101 ? 1.995 7.810 3.620 1.00 53.03 101 PRO A O 1
ATOM 820 N N . ASP A 1 102 ? 2.269 9.414 2.041 1.00 64.56 102 ASP A N 1
ATOM 821 C CA . ASP A 1 102 ? 3.401 8.799 1.340 1.00 64.56 102 ASP A CA 1
ATOM 822 C C . ASP A 1 102 ? 4.485 8.386 2.347 1.00 64.56 102 ASP A C 1
ATOM 824 O O . ASP A 1 102 ? 4.745 9.122 3.299 1.00 64.56 102 ASP A O 1
ATOM 828 N N . GLU A 1 103 ? 5.096 7.206 2.175 1.00 61.44 103 GLU A N 1
ATOM 829 C CA . GLU A 1 103 ? 5.984 6.592 3.186 1.00 61.44 103 GLU A CA 1
ATOM 830 C C . GLU A 1 103 ? 7.093 7.534 3.680 1.00 61.44 103 GLU A C 1
ATOM 832 O O . GLU A 1 103 ? 7.356 7.580 4.878 1.00 61.44 103 GLU A O 1
ATOM 837 N N . GLU A 1 104 ? 7.660 8.348 2.790 1.00 61.53 104 GLU A N 1
ATOM 838 C CA . GLU A 1 104 ? 8.686 9.344 3.121 1.00 61.53 104 GLU A CA 1
ATOM 839 C C . GLU A 1 104 ? 8.118 10.474 4.003 1.00 61.53 104 GLU A C 1
ATOM 841 O O . GLU A 1 104 ? 8.653 10.778 5.068 1.00 61.53 104 GLU A O 1
ATOM 846 N N . THR A 1 105 ? 6.930 10.988 3.666 1.00 76.94 105 THR A N 1
ATOM 847 C CA . THR A 1 105 ? 6.233 12.007 4.475 1.00 76.94 105 THR A CA 1
ATOM 848 C C . THR A 1 105 ? 5.712 11.467 5.812 1.00 76.94 105 THR A C 1
ATOM 850 O O . THR A 1 105 ? 5.488 12.226 6.758 1.00 76.94 105 THR A O 1
ATOM 853 N N . PHE A 1 106 ? 5.482 10.154 5.915 1.00 85.06 106 PHE A N 1
ATOM 854 C CA . PHE A 1 106 ? 5.046 9.513 7.152 1.00 85.06 106 PHE A CA 1
ATOM 855 C C . PHE A 1 106 ? 6.171 9.473 8.190 1.00 85.06 106 PHE A C 1
ATOM 857 O O . PHE A 1 106 ? 5.938 9.798 9.357 1.00 85.06 106 PHE A O 1
ATOM 864 N N . GLU A 1 107 ? 7.378 9.081 7.781 1.00 89.75 107 GLU A N 1
ATOM 865 C CA . GLU A 1 107 ? 8.519 8.960 8.691 1.00 89.75 107 GLU A CA 1
ATOM 866 C C . GLU A 1 107 ? 8.947 10.319 9.251 1.00 89.75 107 GLU A C 1
ATOM 868 O O . GLU A 1 107 ? 9.136 10.453 10.463 1.00 89.75 107 GLU A O 1
ATOM 873 N N . GLU A 1 108 ? 8.986 11.347 8.403 1.00 90.25 108 GLU A N 1
ATOM 874 C CA . GLU A 1 108 ? 9.290 12.723 8.807 1.00 90.25 108 GLU A CA 1
ATOM 875 C C . GLU A 1 108 ? 8.311 13.235 9.870 1.00 90.25 108 GLU A C 1
ATOM 877 O O . GLU A 1 108 ? 8.731 13.696 10.934 1.00 90.25 108 GLU A O 1
ATOM 882 N N . LYS A 1 109 ? 7.001 13.056 9.651 1.00 90.50 109 LYS A N 1
ATOM 883 C CA . LYS A 1 109 ? 5.965 13.455 10.620 1.00 90.50 109 LYS A CA 1
ATOM 884 C C . LYS A 1 109 ? 6.101 12.724 11.954 1.00 90.50 109 LYS A C 1
ATOM 886 O O . LYS A 1 109 ? 5.905 13.326 13.010 1.00 90.50 109 LYS A O 1
ATOM 891 N N . VAL A 1 110 ? 6.446 11.434 11.937 1.00 93.69 110 VAL A N 1
ATOM 892 C CA . VAL A 1 110 ? 6.697 10.663 13.167 1.00 93.69 110 VAL A CA 1
ATOM 893 C C . VAL A 1 110 ? 7.874 11.256 13.949 1.00 93.69 110 VAL A C 1
ATOM 895 O O . VAL A 1 110 ? 7.780 11.412 15.171 1.00 93.69 110 VAL A O 1
ATOM 898 N N . ILE A 1 111 ? 8.963 11.610 13.263 1.00 92.88 111 ILE A N 1
ATOM 899 C CA . ILE A 1 111 ? 10.161 12.197 13.877 1.00 92.88 111 ILE A CA 1
ATOM 900 C C . ILE A 1 111 ? 9.863 13.595 14.430 1.00 92.88 111 ILE A C 1
ATOM 902 O O . ILE A 1 111 ? 10.257 13.899 15.558 1.00 92.88 111 ILE A O 1
ATOM 906 N N . GLU A 1 112 ? 9.154 14.440 13.681 1.00 93.44 112 GLU A N 1
ATOM 907 C CA . GLU A 1 112 ? 8.769 15.784 14.122 1.00 93.44 112 GLU A CA 1
ATOM 908 C C . GLU A 1 112 ? 7.901 15.748 15.376 1.00 93.44 112 GLU A C 1
ATOM 910 O O . GLU A 1 112 ? 8.224 16.400 16.372 1.00 93.44 112 GLU A O 1
ATOM 915 N N . LEU A 1 113 ? 6.846 14.929 15.378 1.00 94.00 113 LEU A N 1
ATOM 916 C CA . LEU A 1 113 ? 5.977 14.780 16.544 1.00 94.00 113 LEU A CA 1
ATOM 917 C C . LEU A 1 113 ? 6.755 14.241 17.752 1.00 94.00 113 LEU A C 1
ATOM 919 O O . LEU A 1 113 ? 6.523 14.666 18.888 1.00 94.00 113 LEU A O 1
ATOM 923 N N . ARG A 1 114 ? 7.728 13.344 17.534 1.00 94.62 114 ARG A N 1
ATOM 924 C CA . ARG A 1 114 ? 8.588 12.857 18.620 1.00 94.62 114 ARG A CA 1
ATOM 925 C C . ARG A 1 114 ? 9.486 13.960 19.176 1.00 94.62 114 ARG A C 1
ATOM 927 O O . ARG A 1 114 ? 9.570 14.090 20.396 1.00 94.62 114 ARG A O 1
ATOM 934 N N . LYS A 1 115 ? 10.094 14.783 18.315 1.00 92.81 115 LYS A N 1
ATOM 935 C CA . LYS A 1 115 ? 10.896 15.957 18.713 1.00 92.81 115 LYS A CA 1
ATOM 936 C C . LYS A 1 115 ? 10.069 16.995 19.476 1.00 92.81 115 LYS A C 1
ATOM 938 O O . LYS A 1 115 ? 10.585 17.624 20.392 1.00 92.81 115 LYS A O 1
ATOM 943 N N . GLN A 1 116 ? 8.780 17.121 19.161 1.00 93.25 116 GLN A N 1
ATOM 944 C CA . GLN A 1 116 ? 7.824 17.950 19.905 1.00 93.25 116 GLN A CA 1
ATOM 945 C C . GLN A 1 116 ? 7.425 17.360 21.276 1.00 93.25 116 GLN A C 1
ATOM 947 O O . GLN A 1 116 ? 6.633 17.961 21.998 1.00 93.25 116 GLN A O 1
ATOM 952 N N . GLY A 1 117 ? 7.944 16.186 21.652 1.00 94.56 117 GLY A N 1
ATOM 953 C CA . GLY A 1 117 ? 7.693 15.554 22.949 1.00 94.56 117 GLY A CA 1
ATOM 954 C C . GLY A 1 117 ? 6.436 14.683 23.002 1.00 94.56 117 GLY A C 1
ATOM 955 O O . GLY A 1 117 ? 6.031 14.257 24.086 1.00 94.56 117 GLY A O 1
ATOM 956 N N . TYR A 1 118 ? 5.808 14.376 21.861 1.00 94.81 118 TYR A N 1
ATOM 957 C CA . TYR A 1 118 ? 4.639 13.499 21.846 1.00 94.81 118 TYR A CA 1
ATOM 958 C C . TYR A 1 118 ? 5.025 12.062 22.225 1.00 94.81 118 TYR A C 1
ATOM 960 O O . TYR A 1 118 ? 6.092 11.540 21.876 1.00 94.81 118 TYR A O 1
ATOM 968 N N . SER A 1 119 ? 4.131 11.394 22.960 1.00 95.00 119 SER A N 1
ATOM 969 C CA . SER A 1 119 ? 4.282 9.978 23.293 1.00 95.00 119 SER A CA 1
ATOM 970 C C . SER A 1 119 ? 3.945 9.103 22.087 1.00 95.00 119 SER A C 1
ATOM 972 O O . SER A 1 119 ? 3.110 9.465 21.260 1.00 95.00 119 SER A O 1
ATOM 974 N N . LEU A 1 120 ? 4.531 7.904 22.024 1.00 93.50 120 LEU A N 1
ATOM 975 C CA . LEU A 1 120 ? 4.258 6.918 20.968 1.00 93.50 120 LEU A CA 1
ATOM 976 C C . LEU A 1 120 ? 2.756 6.691 20.737 1.00 93.50 120 LEU A C 1
ATOM 978 O O . LEU A 1 120 ? 2.316 6.552 19.600 1.00 93.50 120 LEU A O 1
ATOM 982 N N . LYS A 1 121 ? 1.973 6.660 21.825 1.00 94.81 121 LYS A N 1
ATOM 983 C CA . LYS A 1 121 ? 0.522 6.463 21.776 1.00 94.81 121 LYS A CA 1
ATOM 984 C C . LYS A 1 121 ? -0.182 7.651 21.120 1.00 94.81 121 LYS A C 1
ATOM 986 O O . LYS A 1 121 ? -1.014 7.445 20.249 1.00 94.81 121 LYS A O 1
ATOM 991 N N . LYS A 1 122 ? 0.204 8.876 21.484 1.00 94.44 122 LYS A N 1
ATOM 992 C CA . LYS A 1 122 ? -0.383 10.098 20.924 1.00 94.44 122 LYS A CA 1
ATOM 993 C C . LYS A 1 122 ? -0.032 10.264 19.441 1.00 94.44 122 LYS A C 1
ATOM 995 O O . LYS A 1 122 ? -0.894 10.617 18.655 1.00 94.44 122 LYS A O 1
ATOM 1000 N N . ILE A 1 123 ? 1.198 9.923 19.047 1.00 94.31 123 ILE A N 1
ATOM 1001 C CA . ILE A 1 123 ? 1.622 9.909 17.634 1.00 94.31 123 ILE A CA 1
ATOM 1002 C C . ILE A 1 123 ? 0.814 8.880 16.833 1.00 94.31 123 ILE A C 1
ATOM 1004 O O . ILE A 1 123 ? 0.364 9.159 15.727 1.00 94.31 123 ILE A O 1
ATOM 1008 N N . ALA A 1 124 ? 0.615 7.687 17.397 1.00 91.75 124 ALA A N 1
ATOM 1009 C CA . ALA A 1 124 ? -0.171 6.629 16.771 1.00 91.75 124 ALA A CA 1
ATOM 1010 C C . ALA A 1 124 ? -1.642 7.032 16.568 1.00 91.75 124 ALA A C 1
ATOM 1012 O O . ALA A 1 124 ? -2.214 6.732 15.522 1.00 91.75 124 ALA A O 1
ATOM 1013 N N . GLU A 1 125 ? -2.234 7.732 17.538 1.00 91.44 125 GLU A N 1
ATOM 1014 C CA . GLU A 1 125 ? -3.593 8.279 17.445 1.00 91.44 125 GLU A CA 1
ATOM 1015 C C . GLU A 1 125 ? -3.687 9.384 16.383 1.00 91.44 125 GLU A C 1
ATOM 1017 O O . GLU A 1 125 ? -4.563 9.318 15.520 1.00 91.44 125 GLU A O 1
ATOM 1022 N N . GLU A 1 126 ? -2.750 10.336 16.391 1.00 88.31 126 GLU A N 1
ATOM 1023 C CA . GLU A 1 126 ? -2.705 11.466 15.452 1.00 88.31 126 GLU A CA 1
ATOM 1024 C C . GLU A 1 126 ? -2.555 10.996 13.999 1.00 88.31 126 GLU A C 1
ATOM 1026 O O . GLU A 1 126 ? -3.278 11.428 13.102 1.00 88.31 126 GLU A O 1
ATOM 1031 N N . LEU A 1 127 ? -1.646 10.045 13.771 1.00 88.88 127 LEU A N 1
ATOM 1032 C CA . LEU A 1 127 ? -1.343 9.510 12.444 1.00 88.88 127 LEU A CA 1
ATOM 1033 C C . LEU A 1 127 ? -2.198 8.288 12.075 1.00 88.88 127 LEU A C 1
ATOM 1035 O O . LEU A 1 127 ? -2.019 7.726 10.997 1.00 88.88 127 LEU A O 1
ATOM 1039 N N . LYS A 1 128 ? -3.118 7.857 12.952 1.00 87.00 128 LYS A N 1
ATOM 1040 C CA . LYS A 1 128 ? -4.005 6.691 12.763 1.00 87.00 128 LYS A CA 1
ATOM 1041 C C . LYS A 1 128 ? -3.256 5.411 12.364 1.00 87.00 128 LYS A C 1
ATOM 1043 O O . LYS A 1 128 ? -3.691 4.644 11.504 1.00 87.00 128 LYS A O 1
ATOM 1048 N N . VAL A 1 129 ? -2.122 5.157 13.010 1.00 87.12 129 VAL A N 1
ATOM 1049 C CA . VAL A 1 129 ? -1.266 3.981 12.783 1.00 87.12 129 VAL A CA 1
ATOM 1050 C C . VAL A 1 129 ? -1.069 3.187 14.068 1.00 87.12 129 VAL A C 1
ATOM 1052 O O . VAL A 1 129 ? -1.367 3.647 15.164 1.00 87.12 129 VAL A O 1
ATOM 1055 N N . SER A 1 130 ? -0.542 1.968 13.960 1.00 89.38 130 SER A N 1
ATOM 1056 C CA . SER A 1 130 ? -0.208 1.184 15.146 1.00 89.38 130 SER A CA 1
ATOM 1057 C C . SER A 1 130 ? 1.016 1.754 15.872 1.00 89.38 130 SER A C 1
ATOM 1059 O O . SER A 1 130 ? 1.993 2.181 15.254 1.00 89.38 130 SER A O 1
ATOM 1061 N N . VAL A 1 131 ? 1.008 1.667 17.205 1.00 91.38 131 VAL A N 1
ATOM 1062 C CA . VAL A 1 131 ? 2.153 2.038 18.061 1.00 91.38 131 VAL A CA 1
ATOM 1063 C C . VAL A 1 131 ? 3.425 1.289 17.651 1.00 91.38 131 VAL A C 1
ATOM 1065 O O . VAL A 1 131 ? 4.520 1.849 17.676 1.00 91.38 131 VAL A O 1
ATOM 1068 N N . SER A 1 132 ? 3.290 0.030 17.228 1.00 91.56 132 SER A N 1
ATOM 1069 C CA . SER A 1 132 ? 4.404 -0.783 16.735 1.00 91.56 132 SER A CA 1
ATOM 1070 C C . SER A 1 132 ? 5.049 -0.195 15.478 1.00 91.56 132 SER A C 1
ATOM 1072 O O . SER A 1 132 ? 6.272 -0.224 15.368 1.00 91.56 132 SER A O 1
ATOM 1074 N N . ARG A 1 133 ? 4.255 0.371 14.555 1.00 90.56 133 ARG A N 1
ATOM 1075 C CA . ARG A 1 133 ? 4.770 1.032 13.346 1.00 90.56 133 ARG A CA 1
ATOM 1076 C C . ARG A 1 133 ? 5.538 2.305 13.700 1.00 90.56 133 ARG A C 1
ATOM 1078 O O . ARG A 1 133 ? 6.655 2.470 13.230 1.00 90.56 133 ARG A O 1
ATOM 1085 N N . VAL A 1 134 ? 4.995 3.135 14.593 1.00 93.38 134 VAL A N 1
ATOM 1086 C CA . VAL A 1 134 ? 5.682 4.338 15.109 1.00 93.38 134 VAL A CA 1
ATOM 1087 C C . VAL A 1 134 ? 7.013 3.970 15.771 1.00 93.38 134 VAL A C 1
ATOM 1089 O O . VAL A 1 134 ? 8.043 4.572 15.487 1.00 93.38 134 VAL A O 1
ATOM 1092 N N . ARG A 1 135 ? 7.018 2.934 16.621 1.00 93.50 135 ARG A N 1
ATOM 1093 C CA . ARG A 1 135 ? 8.235 2.448 17.287 1.00 93.50 135 ARG A CA 1
ATOM 1094 C C . ARG A 1 135 ? 9.292 1.973 16.290 1.00 93.50 135 ARG A C 1
ATOM 1096 O O . ARG A 1 135 ? 10.474 2.188 16.535 1.00 93.50 135 ARG A O 1
ATOM 1103 N N . LYS A 1 136 ? 8.881 1.303 15.209 1.00 92.88 136 LYS A N 1
ATOM 1104 C CA . LYS A 1 136 ? 9.797 0.819 14.172 1.00 92.88 136 LYS A CA 1
ATOM 1105 C C . LYS A 1 136 ? 10.528 1.986 13.501 1.00 92.88 136 LYS A C 1
ATOM 1107 O O . LYS A 1 136 ? 11.752 1.990 13.527 1.00 92.88 136 LYS A O 1
ATOM 1112 N N . VAL A 1 137 ? 9.783 2.996 13.045 1.00 92.31 137 VAL A N 1
ATOM 1113 C CA . VAL A 1 137 ? 10.342 4.211 12.423 1.00 92.31 137 VAL A CA 1
ATOM 1114 C C . VAL A 1 137 ? 11.328 4.907 13.361 1.00 92.31 137 VAL A C 1
ATOM 1116 O O . VAL A 1 137 ? 12.470 5.165 13.003 1.00 92.31 137 VAL A O 1
ATOM 1119 N N . LEU A 1 138 ? 10.930 5.152 14.611 1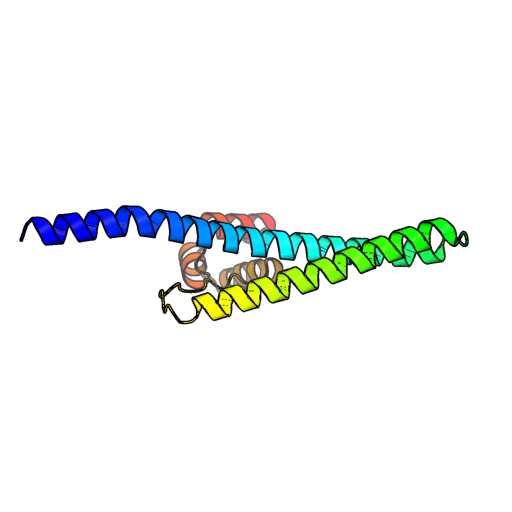.00 91.88 138 LEU A N 1
ATOM 1120 C CA . LEU A 1 138 ? 11.794 5.835 15.578 1.00 91.88 138 LEU A CA 1
ATOM 1121 C C . LEU A 1 138 ? 13.086 5.065 15.887 1.00 91.88 138 LEU A C 1
ATOM 1123 O O . LEU A 1 138 ? 14.132 5.673 16.105 1.00 91.88 138 LEU A O 1
ATOM 1127 N N . LYS A 1 139 ? 13.028 3.728 15.868 1.00 92.62 139 LYS A N 1
ATOM 1128 C CA . LYS A 1 139 ? 14.204 2.871 16.038 1.00 92.62 139 LYS A CA 1
ATOM 1129 C C . LYS A 1 139 ? 15.140 2.938 14.829 1.00 92.62 139 LYS A C 1
ATOM 1131 O O . LYS A 1 139 ? 16.347 2.980 15.024 1.00 92.62 139 LYS A O 1
ATOM 1136 N N . GLU A 1 140 ? 14.598 2.940 13.613 1.00 90.31 140 GLU A N 1
ATOM 1137 C CA . GLU A 1 140 ? 15.377 3.039 12.368 1.00 90.31 140 GLU A CA 1
ATOM 1138 C C . GLU A 1 140 ? 16.106 4.387 12.260 1.00 90.31 140 GLU A C 1
ATOM 1140 O O . GLU A 1 140 ? 17.250 4.433 11.815 1.00 90.31 140 GLU A O 1
ATOM 1145 N N . HIS A 1 141 ? 15.499 5.455 12.785 1.00 87.62 141 HIS A N 1
ATOM 1146 C CA . HIS A 1 141 ? 16.060 6.812 12.785 1.00 87.62 141 HIS A CA 1
ATOM 1147 C C . HIS A 1 141 ? 16.833 7.193 14.062 1.00 87.62 141 HIS A C 1
ATOM 1149 O O . HIS A 1 141 ? 17.268 8.333 14.201 1.00 87.62 141 HIS A O 1
ATOM 1155 N N . ASN A 1 142 ? 17.037 6.257 15.000 1.00 87.31 142 ASN A N 1
ATOM 1156 C CA . ASN A 1 142 ? 17.735 6.475 16.281 1.00 87.31 142 ASN A CA 1
ATOM 1157 C C . ASN A 1 142 ? 17.173 7.625 17.145 1.00 87.31 142 ASN A C 1
ATOM 1159 O O . ASN A 1 142 ? 17.911 8.288 17.875 1.00 87.31 142 ASN A O 1
ATOM 1163 N N . VAL A 1 143 ? 15.859 7.850 17.102 1.00 77.62 143 VAL A N 1
ATOM 1164 C CA . VAL A 1 143 ? 15.177 8.871 17.910 1.00 77.62 143 VAL A CA 1
ATOM 1165 C C . VAL A 1 143 ? 14.398 8.163 19.020 1.00 77.62 143 VAL A C 1
ATOM 1167 O O . VAL A 1 143 ? 13.291 7.683 18.785 1.00 77.62 143 VAL A O 1
ATOM 1170 N N . SER A 1 144 ? 14.974 8.048 20.226 1.00 65.50 144 SER A N 1
ATOM 1171 C CA . SER A 1 144 ? 14.320 7.380 21.371 1.00 65.50 144 SER A CA 1
ATOM 1172 C C . SER A 1 144 ? 13.473 8.339 22.190 1.00 65.50 144 SER A C 1
ATOM 1174 O O . SER A 1 144 ? 14.041 9.297 22.751 1.00 65.50 144 SER A O 1
#

pLDDT: mean 70.14, std 15.8, range [36.66, 95.0]

Solvent-accessible surface area (backbone atoms only — not comparable to full-atom values): 8368 Å² total; per-residue (Å²): 118,72,70,61,56,52,53,51,52,53,50,50,68,56,50,50,59,53,51,48,49,52,50,50,51,52,55,52,45,56,52,51,49,54,51,50,51,54,51,51,53,50,48,52,53,54,49,60,58,48,64,76,74,52,91,67,69,65,66,59,52,53,52,52,52,53,51,54,55,50,51,56,52,48,53,55,48,56,51,52,51,50,52,49,47,59,70,44,62,80,56,85,67,91,67,80,79,77,82,73,65,57,73,72,64,42,51,52,52,53,52,51,44,44,75,73,67,49,49,64,65,56,50,16,61,75,68,73,48,54,49,69,57,55,51,48,52,31,59,78,70,72,57,130

Foldseek 3Di:
DVVVVVVVVVVCVVVVVVVVVVVVVVVVVVVVVVVVVVVLVVVVVVLVVVCVPDPPVDVNVVVVVVSVVVVVVVVVVVVVVVVVCVVCVVPPPPDPPLPQPDPVVLLVQLLVCVVVVDDLVRSCVVNVHDSVVSVVSCVVVVND

Organism: NCBI:txid334771

Sequence (144 aa):
MSSVLSITAIAISISAPVALYIMYKRFEYSRILNYVRKEVDRLRVEFADFGKKYDDHTELGELSKKIALIEEKLELIEKKVLDLENILGDKDVGVKTLEYPDEETFEEKVIELRKQGYSLKKIAEELKVSVSRVRKVLKEHNVS

Mean predicted aligned error: 17.42 Å

Secondary structure (DSSP, 8-state):
-HHHHHHHHHHHHHHHHHHHHHHHHHHHHHHHHHHHHHHHHHHHHHHHHHTTT---HHHHHHHHHHHHHHHHHHHHHHHHHHHHHHHHHTS--------PPPHHHHHHHHHHHHHTT--HHHHHHHTT--HHHHHHHHHHTT--

Nearest PDB structures (foldseek):
  6fal-assembly1_A  TM=4.397E-01  e=6.676E-01  Escherichia coli
  1jhg-assembly1_A-2  TM=4.278E-01  e=8.066E-01  Escherichia coli
  3szt-assembly1_B  TM=4.649E-01  e=4.156E+00  Pseudomonas aeruginosa

Radius of gyration: 23.12 Å; Cα contacts (8 Å, |Δi|>4): 30; chains: 1; bounding box: 67×32×56 Å